Protein AF-A0A420RL93-F1 (afdb_monomer_lite)

Sequence (80 aa):
MATLPRDVEFRTVDGTTLRGLFFAPIGDEPRPCIIMTHGFSGLKEQFLPDFAERFRDAGYAVLIYDHRNWGSSDGLPRNE

Foldseek 3Di:
DQDFWDKDWDADPVGWIWIWTKRDAPDDDDFAEDEDEDDPPDAQVPCVVVVQVVVSVVGHIYIYIYDDLDDPTHHDDHPD

Structure (mmCIF, N/CA/C/O backbone):
data_AF-A0A420RL93-F1
#
_entry.id   AF-A0A420RL93-F1
#
loop_
_atom_site.group_PDB
_atom_site.id
_atom_site.type_symbol
_atom_site.label_atom_id
_atom_site.label_alt_id
_atom_site.label_comp_id
_atom_site.label_asym_id
_atom_site.label_entity_id
_atom_site.label_seq_id
_atom_site.pdbx_PDB_ins_code
_atom_site.Cartn_x
_atom_site.Cartn_y
_atom_site.Cartn_z
_atom_site.occupancy
_atom_site.B_iso_or_equiv
_atom_site.auth_seq_id
_atom_site.auth_comp_id
_atom_site.auth_asym_id
_atom_site.auth_atom_id
_atom_site.pdbx_PDB_model_num
ATOM 1 N N . MET A 1 1 ? 14.494 7.014 -17.167 1.00 47.56 1 MET A N 1
ATOM 2 C CA . MET A 1 1 ? 14.433 7.501 -15.773 1.00 47.56 1 MET A CA 1
ATOM 3 C C . MET A 1 1 ? 13.238 6.843 -15.120 1.00 47.56 1 MET A C 1
ATOM 5 O O . MET A 1 1 ? 12.195 6.808 -15.756 1.00 47.56 1 MET A O 1
ATOM 9 N N . ALA A 1 2 ? 13.398 6.269 -13.928 1.00 59.56 2 ALA A N 1
ATOM 10 C CA . ALA A 1 2 ? 12.278 5.679 -13.206 1.00 59.56 2 ALA A CA 1
ATOM 11 C C . ALA A 1 2 ? 11.289 6.784 -12.811 1.00 59.56 2 ALA A C 1
ATOM 13 O O . ALA A 1 2 ? 11.690 7.791 -12.228 1.00 59.56 2 ALA A O 1
ATOM 14 N N . THR A 1 3 ? 10.017 6.619 -13.163 1.00 74.38 3 THR A N 1
AT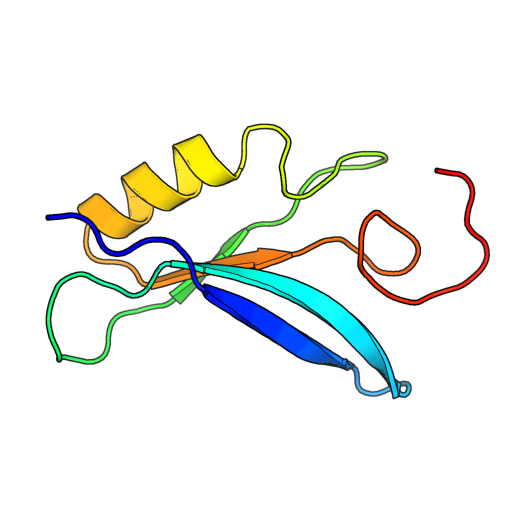OM 15 C CA . THR A 1 3 ? 8.955 7.531 -12.733 1.00 74.38 3 THR A CA 1
ATOM 16 C C . THR A 1 3 ? 8.745 7.364 -11.232 1.00 74.38 3 THR A C 1
ATOM 18 O O . THR A 1 3 ? 8.685 6.233 -10.737 1.00 74.38 3 THR A O 1
ATOM 21 N N . LEU A 1 4 ? 8.650 8.483 -10.511 1.00 88.12 4 LEU A N 1
ATOM 22 C CA . LEU A 1 4 ? 8.315 8.478 -9.089 1.00 88.12 4 LEU A CA 1
ATOM 23 C C . LEU A 1 4 ? 6.945 7.811 -8.875 1.00 88.12 4 LEU A C 1
ATOM 25 O O . LEU A 1 4 ? 6.063 7.953 -9.731 1.00 88.12 4 LEU A O 1
ATOM 29 N N . PRO A 1 5 ? 6.746 7.079 -7.765 1.00 95.31 5 PRO A N 1
ATOM 30 C CA . PRO A 1 5 ? 5.429 6.556 -7.439 1.00 95.31 5 PRO A CA 1
ATOM 31 C C . PRO A 1 5 ? 4.427 7.706 -7.296 1.00 95.31 5 PRO A C 1
ATOM 33 O O . PRO A 1 5 ? 4.773 8.789 -6.823 1.00 95.31 5 PRO A O 1
ATOM 36 N N . ARG A 1 6 ? 3.180 7.469 -7.711 1.00 96.56 6 ARG A N 1
ATOM 37 C CA . ARG A 1 6 ? 2.089 8.439 -7.543 1.00 96.56 6 ARG A CA 1
ATOM 38 C C . ARG A 1 6 ? 1.334 8.162 -6.251 1.00 96.56 6 ARG A C 1
ATOM 40 O O . ARG A 1 6 ? 1.023 7.003 -5.971 1.00 96.56 6 ARG A O 1
ATOM 47 N N . ASP A 1 7 ? 0.969 9.212 -5.530 1.00 98.00 7 ASP A N 1
ATOM 48 C CA . ASP A 1 7 ? -0.002 9.100 -4.447 1.00 98.00 7 ASP A CA 1
ATOM 49 C C . ASP A 1 7 ? -1.363 8.671 -4.996 1.00 98.00 7 ASP A C 1
ATOM 51 O O . ASP A 1 7 ? -1.795 9.097 -6.076 1.00 98.00 7 ASP A O 1
ATOM 55 N N . VAL A 1 8 ? -2.038 7.798 -4.255 1.00 98.25 8 VAL A N 1
ATOM 56 C CA . VAL A 1 8 ? -3.384 7.335 -4.583 1.00 98.25 8 VAL A CA 1
ATOM 57 C C . VAL A 1 8 ? -4.280 7.335 -3.362 1.00 98.25 8 VAL A C 1
ATOM 59 O O . VAL A 1 8 ? -3.853 7.003 -2.257 1.00 98.25 8 VAL A O 1
ATOM 62 N N . GLU A 1 9 ? -5.551 7.633 -3.601 1.00 98.44 9 GLU A N 1
ATOM 63 C CA . GLU A 1 9 ? -6.625 7.487 -2.629 1.00 98.44 9 GLU A CA 1
ATOM 64 C C . GLU A 1 9 ? -7.743 6.651 -3.247 1.00 98.44 9 GLU A C 1
ATOM 66 O O . GLU A 1 9 ? -8.079 6.812 -4.425 1.00 98.44 9 GLU A O 1
ATOM 71 N N . PHE A 1 10 ? -8.319 5.743 -2.467 1.00 98.12 10 PHE A N 1
ATOM 72 C CA . PHE A 1 10 ? -9.438 4.923 -2.915 1.00 98.12 10 PHE A CA 1
ATOM 73 C C . PHE A 1 10 ? -10.391 4.613 -1.767 1.00 98.12 10 PHE A C 1
ATOM 75 O O . PHE A 1 10 ? -9.990 4.425 -0.618 1.00 98.12 10 PHE A O 1
ATOM 82 N N . ARG A 1 11 ? -11.684 4.572 -2.090 1.00 98.31 11 ARG A N 1
ATOM 83 C CA . ARG A 1 11 ? -12.754 4.385 -1.113 1.00 98.31 11 ARG A CA 1
ATOM 84 C C . ARG A 1 11 ? -13.110 2.907 -0.983 1.00 98.31 11 ARG A C 1
ATOM 86 O O . ARG A 1 11 ? -13.351 2.238 -1.986 1.00 98.31 11 ARG A O 1
ATOM 93 N N . THR A 1 12 ? -13.166 2.408 0.246 1.00 97.75 12 THR A N 1
ATOM 94 C CA . THR A 1 12 ? -13.657 1.062 0.560 1.00 97.75 12 THR A CA 1
ATOM 95 C C . THR A 1 12 ? -15.184 1.007 0.510 1.00 97.75 12 THR A C 1
ATOM 97 O O . THR A 1 12 ? -15.867 2.031 0.470 1.00 97.75 12 THR A O 1
ATOM 100 N N . VAL A 1 13 ? -15.740 -0.208 0.543 1.00 97.69 13 VAL A N 1
ATOM 101 C CA . VAL A 1 13 ? -17.196 -0.439 0.507 1.00 97.69 13 VAL A CA 1
ATOM 102 C C . VAL A 1 13 ? -17.923 0.234 1.678 1.00 97.69 13 VAL A C 1
ATOM 104 O O . VAL A 1 13 ? -19.012 0.768 1.494 1.00 97.69 13 VAL A O 1
ATOM 107 N N . ASP A 1 14 ? -17.315 0.262 2.865 1.00 97.06 14 ASP A N 1
ATOM 108 C CA . ASP A 1 14 ? -17.846 0.937 4.060 1.00 97.06 14 ASP A CA 1
ATOM 109 C C . ASP A 1 14 ? -17.536 2.444 4.106 1.00 97.06 14 ASP A C 1
ATOM 111 O O . ASP A 1 14 ? -17.866 3.131 5.070 1.00 97.06 14 ASP A O 1
ATOM 115 N N . GLY A 1 15 ? -16.939 2.982 3.044 1.00 97.81 15 GLY A N 1
ATOM 116 C CA . GLY A 1 15 ? -16.750 4.409 2.850 1.00 97.81 15 GLY A CA 1
ATOM 117 C C . GLY A 1 15 ? -15.460 4.989 3.425 1.00 97.81 15 GLY A C 1
ATOM 118 O O . GLY A 1 15 ? -15.239 6.179 3.206 1.00 97.81 15 GLY A O 1
ATOM 119 N N . THR A 1 16 ? -14.622 4.194 4.096 1.00 98.25 16 THR A N 1
ATOM 120 C CA . THR A 1 16 ? -13.282 4.594 4.555 1.00 98.25 16 THR A CA 1
ATOM 121 C C . THR A 1 16 ? -12.361 4.869 3.362 1.00 98.25 16 THR A C 1
ATOM 123 O O . THR A 1 16 ? -12.313 4.089 2.411 1.00 98.25 16 THR A O 1
ATOM 126 N N . THR A 1 17 ? -11.605 5.965 3.397 1.00 98.69 17 THR A N 1
ATOM 127 C CA . THR A 1 17 ? -10.592 6.246 2.369 1.00 98.69 17 THR A CA 1
ATOM 128 C C . THR A 1 17 ? -9.264 5.632 2.779 1.00 98.69 17 THR A C 1
ATOM 130 O O . THR A 1 17 ? -8.758 5.917 3.863 1.00 98.69 17 THR A O 1
ATOM 133 N N . LEU A 1 18 ? -8.684 4.804 1.913 1.00 98.56 18 LEU A N 1
ATOM 134 C CA . LEU A 1 18 ? -7.322 4.306 2.074 1.00 98.56 18 LEU A CA 1
ATOM 135 C C . LEU A 1 18 ? -6.375 5.077 1.161 1.00 98.56 18 LEU A C 1
ATOM 137 O O . LEU A 1 18 ? -6.761 5.489 0.063 1.00 98.56 18 LEU A O 1
ATOM 141 N N . ARG A 1 19 ? -5.140 5.269 1.627 1.00 98.56 19 ARG A N 1
ATOM 142 C CA . ARG A 1 19 ? -4.106 6.040 0.936 1.00 98.56 19 ARG A CA 1
ATOM 143 C C . ARG A 1 19 ? -2.850 5.207 0.734 1.00 98.56 19 ARG A C 1
ATOM 145 O O . ARG A 1 19 ? -2.478 4.387 1.574 1.00 98.56 19 ARG A O 1
ATOM 152 N N . GLY A 1 20 ? -2.208 5.404 -0.410 1.00 98.25 20 GLY A N 1
ATOM 153 C CA . GLY A 1 20 ? -1.104 4.564 -0.841 1.00 98.25 20 GLY A CA 1
ATOM 154 C C . GLY A 1 20 ? -0.224 5.190 -1.909 1.00 98.25 20 GLY A C 1
ATOM 155 O O . GLY A 1 20 ? -0.444 6.320 -2.335 1.00 98.25 20 GLY A O 1
ATOM 156 N N . LEU A 1 21 ? 0.748 4.404 -2.360 1.00 98.31 21 LEU A N 1
ATOM 157 C CA . LEU A 1 21 ? 1.634 4.718 -3.471 1.00 98.31 21 LEU A CA 1
ATOM 158 C C . LEU A 1 21 ? 1.424 3.700 -4.589 1.00 98.31 21 LEU A C 1
ATOM 160 O O . LEU A 1 21 ? 1.415 2.488 -4.359 1.00 98.31 21 LEU A O 1
ATOM 164 N N . PHE A 1 22 ? 1.279 4.197 -5.813 1.00 97.94 22 PHE A N 1
ATOM 165 C CA . PHE A 1 22 ? 1.191 3.371 -7.007 1.00 97.94 22 PHE A CA 1
ATOM 166 C C . PHE A 1 22 ? 2.433 3.535 -7.877 1.00 97.94 22 PHE A C 1
ATOM 168 O O . PHE A 1 22 ? 2.741 4.617 -8.382 1.00 97.94 22 PHE A O 1
ATOM 175 N N . PHE A 1 23 ? 3.105 2.417 -8.100 1.00 97.19 23 PHE A N 1
ATOM 176 C CA . PHE A 1 23 ? 4.246 2.272 -8.980 1.00 97.19 23 PHE A CA 1
ATOM 177 C C . PHE A 1 23 ? 3.714 1.824 -10.339 1.00 97.19 23 PHE A C 1
ATOM 179 O O . PHE A 1 23 ? 3.309 0.672 -10.517 1.00 97.19 2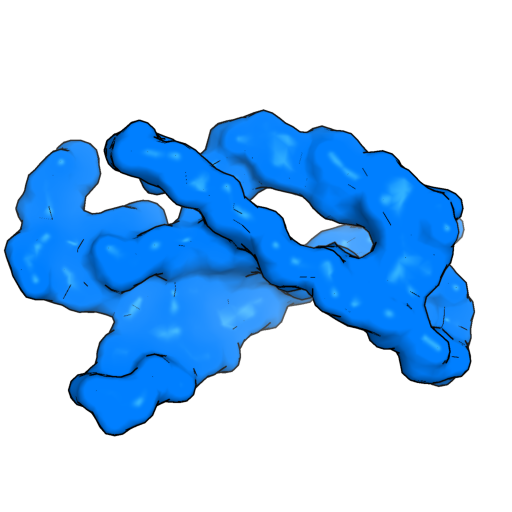3 PHE A O 1
ATOM 186 N N . ALA A 1 24 ? 3.670 2.759 -11.289 1.00 95.25 24 ALA A N 1
ATOM 187 C CA . ALA A 1 24 ? 3.286 2.444 -12.658 1.00 95.25 24 ALA A CA 1
ATOM 188 C C . ALA A 1 24 ? 4.298 1.463 -13.280 1.00 95.25 24 ALA A C 1
ATOM 190 O O . ALA A 1 24 ? 5.499 1.593 -13.017 1.00 95.25 24 ALA A O 1
ATOM 191 N N . PRO A 1 25 ? 3.835 0.496 -14.091 1.00 94.31 25 PRO A N 1
ATOM 192 C CA . PRO A 1 25 ? 4.735 -0.404 -14.792 1.00 94.31 25 PRO A CA 1
ATOM 193 C C . PRO A 1 25 ? 5.592 0.369 -15.800 1.00 94.31 25 PRO A C 1
ATOM 195 O O . PRO A 1 25 ? 5.256 1.478 -16.214 1.00 94.31 25 PRO A O 1
ATOM 198 N N . ILE A 1 26 ? 6.702 -0.234 -16.223 1.00 91.62 26 ILE A N 1
ATOM 199 C CA . ILE A 1 26 ? 7.533 0.330 -17.289 1.00 91.62 26 ILE A CA 1
ATOM 200 C C . ILE A 1 26 ? 6.866 0.059 -18.649 1.00 91.62 26 ILE A C 1
ATOM 202 O O . ILE A 1 26 ? 6.648 -1.097 -19.024 1.00 91.62 26 ILE A O 1
ATOM 206 N N . GLY A 1 27 ? 6.596 1.133 -19.395 1.00 89.38 27 GLY A N 1
ATOM 207 C CA . GLY A 1 27 ? 5.924 1.114 -20.700 1.00 89.38 27 GLY A CA 1
ATOM 208 C C . GLY A 1 27 ? 4.425 1.421 -20.616 1.00 89.38 27 GLY A C 1
ATOM 209 O O . GLY A 1 27 ? 3.873 1.559 -19.528 1.00 89.38 27 GLY A O 1
ATOM 210 N N . ASP A 1 28 ? 3.776 1.516 -21.778 1.00 87.12 28 ASP A N 1
ATOM 211 C CA . ASP A 1 28 ? 2.387 1.997 -21.893 1.00 87.12 28 ASP A CA 1
ATOM 212 C C . ASP A 1 28 ? 1.337 0.870 -21.941 1.00 87.12 28 ASP A C 1
ATOM 214 O O . ASP A 1 28 ? 0.133 1.122 -21.928 1.00 87.12 28 ASP A O 1
ATOM 218 N N . GLU A 1 29 ? 1.785 -0.386 -21.977 1.00 90.19 29 GLU A N 1
ATOM 219 C CA . GLU A 1 29 ? 0.908 -1.556 -22.039 1.00 90.19 29 GLU A CA 1
ATOM 220 C C . GLU A 1 29 ? 0.388 -1.962 -20.649 1.00 90.19 29 GLU A C 1
ATOM 222 O O . GLU A 1 29 ? 1.148 -1.929 -19.672 1.00 90.19 29 GLU A O 1
ATOM 227 N N . PRO A 1 30 ? -0.868 -2.436 -20.534 1.00 91.50 30 PRO A N 1
ATOM 228 C CA . PRO A 1 30 ? -1.388 -2.991 -19.290 1.00 91.50 30 PRO A CA 1
ATOM 229 C C . PRO A 1 30 ? -0.520 -4.140 -18.761 1.00 91.50 30 PRO A C 1
ATOM 231 O O . PRO A 1 30 ? -0.218 -5.103 -19.469 1.00 91.50 30 PRO A O 1
ATOM 234 N N . ARG A 1 31 ? -0.155 -4.066 -17.477 1.00 95.88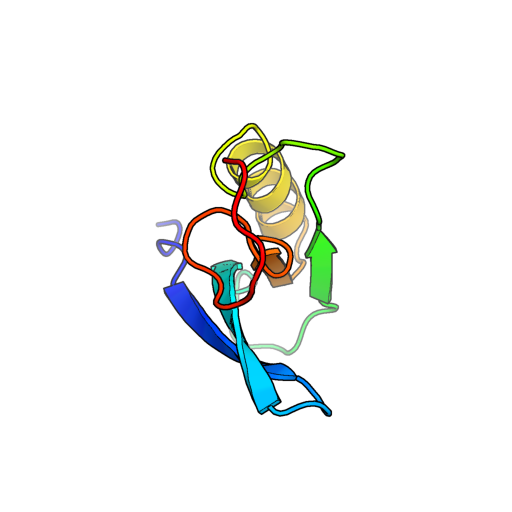 31 ARG A N 1
ATOM 235 C CA . ARG A 1 31 ? 0.598 -5.109 -16.767 1.00 95.88 31 ARG A CA 1
ATOM 236 C C . ARG A 1 31 ? -0.187 -5.633 -15.567 1.00 95.88 31 ARG A C 1
ATOM 238 O O . ARG A 1 31 ? -0.985 -4.885 -14.997 1.00 95.88 31 ARG A O 1
ATOM 245 N N . PRO A 1 32 ? 0.049 -6.887 -15.141 1.00 97.94 32 PRO A N 1
ATOM 246 C CA . PRO A 1 32 ? -0.481 -7.377 -13.876 1.00 97.94 32 PRO A CA 1
ATOM 247 C C . PRO A 1 32 ? -0.059 -6.466 -12.717 1.00 97.94 32 PRO A C 1
ATOM 249 O O . PRO A 1 32 ? 1.058 -5.942 -12.700 1.00 97.94 32 PRO A O 1
ATOM 252 N N . CYS A 1 33 ? -0.959 -6.287 -11.752 1.00 98.06 33 CYS A N 1
ATOM 253 C CA . CYS A 1 33 ? -0.726 -5.456 -10.577 1.00 98.06 33 CYS A CA 1
ATOM 254 C C . CYS A 1 33 ? -0.546 -6.328 -9.335 1.00 98.06 33 CYS A C 1
ATOM 256 O O . CYS A 1 33 ? -1.373 -7.199 -9.063 1.00 98.06 33 CYS A O 1
ATOM 258 N N . ILE A 1 34 ? 0.514 -6.067 -8.576 1.00 98.56 34 ILE A N 1
ATOM 259 C CA . ILE A 1 34 ? 0.741 -6.653 -7.258 1.00 98.56 34 ILE A CA 1
ATOM 260 C C . ILE A 1 34 ? 0.257 -5.652 -6.212 1.00 98.56 34 ILE A C 1
ATOM 262 O O . ILE A 1 34 ? 0.677 -4.497 -6.207 1.00 98.56 34 ILE A O 1
ATOM 266 N N . ILE A 1 35 ? -0.609 -6.098 -5.306 1.00 98.31 35 ILE A N 1
ATOM 267 C CA . ILE A 1 35 ? -1.000 -5.317 -4.132 1.00 98.31 35 ILE A CA 1
ATOM 268 C C . ILE A 1 35 ? -0.171 -5.824 -2.956 1.00 98.31 35 ILE A C 1
ATOM 270 O O . ILE A 1 35 ? -0.276 -6.993 -2.588 1.00 98.31 35 ILE A O 1
ATOM 274 N N . MET A 1 36 ? 0.664 -4.960 -2.385 1.00 97.62 36 MET A N 1
ATOM 275 C CA . MET A 1 36 ? 1.498 -5.280 -1.230 1.00 97.62 36 MET A CA 1
ATOM 276 C C . MET A 1 36 ? 0.992 -4.548 0.006 1.00 97.62 36 MET A C 1
ATOM 278 O O . MET A 1 36 ? 0.608 -3.381 -0.054 1.00 97.62 36 MET A O 1
ATOM 282 N N . THR A 1 37 ? 1.032 -5.234 1.141 1.00 95.19 37 THR A N 1
ATOM 283 C CA . THR A 1 37 ? 0.552 -4.708 2.419 1.00 95.19 37 THR A CA 1
ATOM 284 C C . THR A 1 37 ? 1.590 -4.912 3.499 1.00 95.19 37 THR A C 1
ATOM 286 O O . THR A 1 37 ? 2.248 -5.954 3.542 1.00 95.19 37 THR A O 1
ATOM 289 N N . HIS A 1 38 ? 1.688 -3.956 4.412 1.00 94.00 38 HIS A N 1
ATOM 290 C CA . HIS A 1 38 ? 2.493 -4.115 5.612 1.00 94.00 38 HIS A CA 1
ATOM 291 C C . HIS A 1 38 ? 1.811 -5.071 6.609 1.00 94.00 38 HIS A C 1
ATOM 293 O O . HIS A 1 38 ? 0.611 -5.360 6.519 1.00 94.00 38 HIS A O 1
ATOM 299 N N . GLY A 1 39 ? 2.597 -5.581 7.559 1.00 91.88 39 GLY A N 1
ATOM 300 C CA . GLY A 1 39 ? 2.101 -6.390 8.671 1.00 91.88 39 GLY A CA 1
ATOM 301 C C . GLY A 1 39 ? 1.431 -5.552 9.763 1.00 91.88 39 GLY A C 1
ATOM 302 O O . GLY A 1 39 ? 1.193 -4.352 9.605 1.00 91.88 39 GLY A O 1
ATOM 303 N N . PHE A 1 40 ? 1.143 -6.192 10.897 1.00 89.75 40 PHE A N 1
ATOM 304 C CA . PHE A 1 40 ? 0.646 -5.498 12.085 1.00 89.75 40 PHE A CA 1
ATOM 305 C C . PHE A 1 40 ? 1.594 -4.360 12.492 1.00 89.75 40 PHE A C 1
ATOM 307 O O . PHE A 1 40 ? 2.809 -4.530 12.423 1.00 89.75 40 PHE A O 1
ATOM 314 N N . SER A 1 41 ? 1.014 -3.216 12.865 1.00 87.56 41 SER A N 1
ATOM 315 C CA . SER A 1 41 ? 1.709 -1.974 13.241 1.00 87.56 41 SER A CA 1
ATOM 316 C C . SER A 1 41 ? 2.734 -1.428 12.243 1.00 87.56 41 SER A C 1
ATOM 318 O O . SER A 1 41 ? 3.596 -0.638 12.619 1.00 87.56 41 SER A O 1
ATOM 320 N N . GLY A 1 42 ? 2.679 -1.876 10.988 1.00 93.25 42 GLY A N 1
ATOM 321 C CA . GLY A 1 42 ? 3.514 -1.337 9.924 1.00 93.25 42 GLY A CA 1
ATOM 322 C C . GLY A 1 42 ? 2.914 -0.087 9.279 1.00 93.25 42 GLY A C 1
ATOM 323 O O . GLY A 1 42 ? 1.738 0.210 9.473 1.00 93.25 42 GLY A O 1
ATOM 324 N N . LEU A 1 43 ? 3.722 0.589 8.467 1.00 95.75 43 LEU A N 1
ATOM 325 C CA . LEU A 1 43 ? 3.324 1.652 7.542 1.00 95.75 43 LEU A CA 1
ATOM 326 C C . LEU A 1 43 ? 3.833 1.328 6.135 1.00 95.75 43 LEU A C 1
ATOM 328 O O . LEU A 1 43 ? 4.822 0.606 5.973 1.00 95.75 43 LEU A O 1
ATOM 332 N N . LYS A 1 44 ? 3.195 1.878 5.104 1.00 95.81 44 LYS A N 1
ATOM 333 C CA . LYS A 1 44 ? 3.578 1.658 3.703 1.00 95.81 44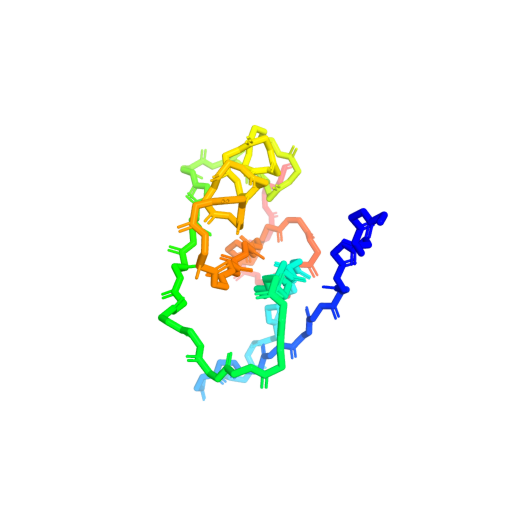 LYS A CA 1
ATOM 334 C C . LYS A 1 44 ? 4.992 2.137 3.378 1.00 95.81 44 LYS A C 1
ATOM 336 O O . LYS A 1 44 ? 5.591 1.620 2.447 1.00 95.81 44 LYS A O 1
ATOM 341 N N . GLU A 1 45 ? 5.548 3.083 4.129 1.00 95.81 45 GLU A N 1
ATOM 342 C CA . GLU A 1 45 ? 6.923 3.566 3.957 1.00 95.81 45 GLU A CA 1
ATOM 343 C C . GLU A 1 45 ? 7.970 2.562 4.466 1.00 95.81 45 GLU A C 1
ATOM 345 O O . GLU A 1 45 ? 9.146 2.656 4.120 1.00 95.81 45 GLU A O 1
ATOM 350 N N . GLN A 1 46 ? 7.571 1.590 5.291 1.00 95.31 46 GLN A N 1
ATOM 351 C CA . GLN A 1 46 ? 8.496 0.660 5.928 1.00 95.31 46 GLN A CA 1
ATOM 352 C C . GLN A 1 46 ? 8.767 -0.540 5.021 1.00 95.31 46 GLN A C 1
ATOM 354 O O . GLN A 1 46 ? 7.966 -1.471 4.934 1.00 95.31 46 GLN A O 1
ATOM 359 N N . PHE A 1 47 ? 9.933 -0.524 4.371 1.00 93.56 47 PHE A N 1
ATOM 360 C CA . PHE A 1 47 ? 10.484 -1.574 3.499 1.00 93.56 47 PHE A CA 1
ATOM 361 C C . PHE A 1 47 ? 9.701 -1.857 2.208 1.00 93.56 47 PHE A C 1
ATOM 363 O O . PHE A 1 47 ? 10.302 -2.286 1.226 1.00 93.56 47 PHE A O 1
ATOM 370 N N . LEU A 1 48 ? 8.387 -1.619 2.159 1.00 96.56 48 LEU A N 1
ATOM 371 C CA . LEU A 1 48 ? 7.577 -1.893 0.970 1.00 96.56 48 LEU A CA 1
ATOM 372 C C . LEU A 1 48 ? 8.046 -1.159 -0.297 1.00 96.56 48 LEU A C 1
ATOM 374 O O . LEU A 1 48 ? 8.005 -1.808 -1.343 1.00 96.56 48 LEU A O 1
ATOM 378 N N . PRO A 1 49 ? 8.506 0.112 -0.265 1.00 97.06 49 PRO A N 1
ATOM 379 C CA . PRO A 1 49 ? 8.971 0.789 -1.475 1.00 97.06 49 PRO A CA 1
ATOM 380 C C . PRO A 1 49 ? 10.131 0.045 -2.149 1.00 97.06 49 PRO A C 1
ATOM 382 O O . PRO A 1 49 ? 10.097 -0.157 -3.361 1.00 97.06 49 PRO A O 1
ATOM 385 N N . ASP A 1 50 ? 11.080 -0.482 -1.367 1.00 96.75 50 ASP A N 1
ATOM 386 C CA . ASP A 1 50 ? 12.236 -1.229 -1.881 1.00 96.75 50 ASP A CA 1
ATOM 387 C C . ASP A 1 50 ? 11.816 -2.501 -2.634 1.00 96.75 50 ASP A C 1
ATOM 389 O O . ASP A 1 50 ? 12.426 -2.888 -3.634 1.00 96.75 50 ASP A O 1
ATOM 393 N N . PHE A 1 51 ? 10.768 -3.184 -2.163 1.00 96.81 51 PHE A N 1
ATOM 394 C CA . PHE A 1 51 ? 10.220 -4.350 -2.855 1.00 96.81 51 PHE A CA 1
ATOM 395 C C . PHE A 1 51 ? 9.344 -3.953 -4.046 1.00 96.81 51 PHE A C 1
ATOM 397 O O . PHE A 1 51 ? 9.400 -4.611 -5.086 1.00 96.81 51 PHE A O 1
ATOM 404 N N . ALA A 1 52 ? 8.560 -2.880 -3.920 1.00 97.56 52 ALA A N 1
ATOM 405 C CA . ALA A 1 52 ? 7.708 -2.376 -4.988 1.00 97.56 52 ALA A CA 1
ATOM 406 C C . ALA A 1 52 ? 8.530 -1.963 -6.215 1.00 97.56 52 ALA A C 1
ATOM 408 O O . ALA A 1 52 ? 8.162 -2.302 -7.338 1.00 97.56 52 ALA A O 1
ATOM 409 N N . GLU A 1 53 ? 9.684 -1.324 -6.013 1.00 96.69 53 GLU A N 1
ATOM 410 C CA . GLU A 1 53 ? 10.617 -1.001 -7.094 1.00 96.69 53 GLU A CA 1
ATOM 411 C C . GLU A 1 53 ? 11.137 -2.257 -7.800 1.00 96.69 53 GLU A C 1
ATOM 413 O O . GLU A 1 53 ? 11.117 -2.318 -9.027 1.00 96.69 53 GLU A O 1
ATOM 418 N N . ARG A 1 54 ? 11.505 -3.307 -7.053 1.00 97.06 54 ARG A N 1
ATOM 419 C CA . ARG A 1 54 ? 11.972 -4.573 -7.647 1.00 97.06 54 ARG A CA 1
ATOM 420 C C . ARG A 1 54 ? 10.900 -5.249 -8.497 1.00 97.06 54 ARG A C 1
ATOM 422 O O . ARG A 1 54 ? 11.203 -5.765 -9.570 1.00 97.06 54 ARG A O 1
ATOM 429 N N . PHE A 1 55 ? 9.650 -5.255 -8.037 1.00 97.25 55 PHE A N 1
ATOM 430 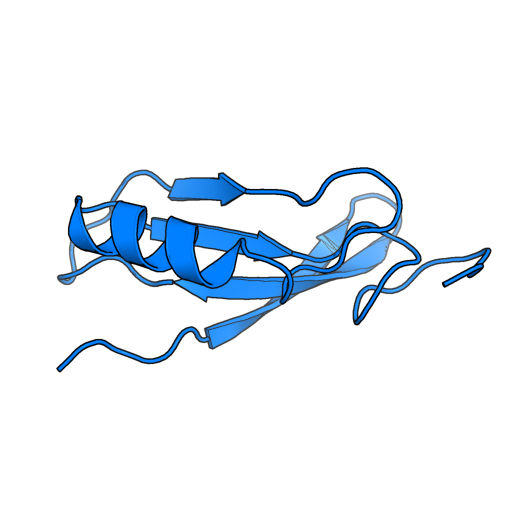C CA . PHE A 1 55 ? 8.541 -5.807 -8.817 1.00 97.25 55 PHE A CA 1
ATOM 431 C C . PHE A 1 55 ? 8.192 -4.932 -10.024 1.00 97.25 55 PHE A C 1
ATOM 433 O O . PHE A 1 55 ? 7.917 -5.465 -11.100 1.00 97.25 55 PHE A O 1
ATOM 440 N N . ARG A 1 56 ? 8.268 -3.604 -9.890 1.00 96.31 56 ARG A N 1
ATOM 441 C CA . ARG A 1 56 ? 8.115 -2.682 -11.020 1.00 96.31 56 ARG A CA 1
ATOM 442 C C . ARG A 1 56 ? 9.153 -2.952 -12.102 1.00 96.31 56 ARG A C 1
ATOM 444 O O . ARG A 1 56 ? 8.802 -3.083 -13.273 1.00 96.31 56 ARG A O 1
ATOM 451 N N . ASP A 1 57 ? 10.413 -3.088 -11.707 1.00 95.44 57 ASP A N 1
ATOM 452 C CA . ASP A 1 57 ? 11.525 -3.345 -12.621 1.00 95.44 57 ASP A CA 1
ATOM 453 C C . ASP A 1 57 ? 11.423 -4.743 -13.265 1.00 95.44 57 ASP A C 1
ATOM 455 O O . ASP A 1 57 ? 11.898 -4.953 -14.380 1.00 95.44 57 ASP A O 1
ATOM 459 N N . ALA A 1 58 ? 10.714 -5.679 -12.621 1.00 95.69 58 ALA A N 1
ATOM 460 C CA . ALA A 1 58 ? 10.336 -6.976 -13.186 1.00 95.69 58 ALA A CA 1
ATOM 461 C C . ALA A 1 58 ? 9.106 -6.929 -14.125 1.00 95.69 58 ALA A C 1
ATOM 463 O O . ALA A 1 58 ? 8.704 -7.965 -14.657 1.00 95.69 58 ALA A O 1
ATOM 464 N N . GLY A 1 59 ? 8.511 -5.752 -14.355 1.00 95.19 59 GLY A N 1
ATOM 465 C CA . GLY A 1 59 ? 7.429 -5.541 -15.321 1.00 95.19 59 GLY A CA 1
ATOM 466 C C . GLY A 1 59 ? 6.014 -5.534 -14.738 1.00 95.19 59 GLY A C 1
ATOM 467 O O . GLY A 1 59 ? 5.054 -5.638 -15.503 1.00 95.19 59 GLY A O 1
ATOM 468 N N . TYR A 1 60 ? 5.866 -5.412 -13.417 1.00 97.56 60 TYR A N 1
ATOM 469 C CA . TYR A 1 60 ? 4.565 -5.328 -12.749 1.00 97.56 60 TYR A CA 1
ATOM 470 C C . TYR A 1 60 ? 4.169 -3.880 -12.449 1.00 97.56 60 TYR A C 1
ATOM 472 O O . TYR A 1 60 ? 5.013 -3.010 -12.248 1.00 97.56 60 TYR A O 1
ATOM 480 N N . ALA A 1 61 ? 2.866 -3.619 -12.370 1.00 97.69 61 ALA A N 1
ATOM 481 C CA . ALA A 1 61 ? 2.383 -2.486 -11.588 1.00 97.69 61 ALA A CA 1
ATOM 482 C C . ALA A 1 61 ? 2.400 -2.879 -10.103 1.00 97.69 61 ALA A C 1
ATOM 484 O O . ALA A 1 61 ? 2.190 -4.051 -9.777 1.00 97.69 61 ALA A O 1
ATOM 485 N N . VAL A 1 62 ? 2.610 -1.926 -9.197 1.00 98.25 62 VAL A N 1
ATOM 486 C CA . VAL A 1 62 ? 2.553 -2.212 -7.755 1.00 98.25 62 VAL A CA 1
ATOM 487 C C . VAL A 1 62 ? 1.732 -1.160 -7.032 1.00 98.25 62 VAL A C 1
ATOM 489 O O . VAL A 1 62 ? 1.933 0.036 -7.224 1.00 98.25 62 VAL A O 1
ATOM 492 N N . LEU A 1 63 ? 0.816 -1.608 -6.180 1.00 98.50 63 LEU A N 1
ATOM 493 C CA . LEU A 1 63 ? 0.110 -0.773 -5.218 1.00 98.50 63 LEU A CA 1
ATOM 494 C C . LEU A 1 63 ? 0.569 -1.148 -3.813 1.00 98.50 63 LEU A C 1
ATOM 496 O O . LEU A 1 63 ? 0.457 -2.307 -3.417 1.00 98.50 63 LEU A O 1
ATOM 500 N N . ILE A 1 64 ? 1.017 -0.159 -3.050 1.00 98.56 64 ILE A N 1
ATOM 501 C CA . ILE A 1 64 ? 1.223 -0.279 -1.605 1.00 98.56 64 ILE A CA 1
ATOM 502 C C . ILE A 1 64 ? 0.307 0.723 -0.907 1.00 98.56 64 ILE A C 1
ATOM 504 O O . ILE A 1 64 ? 0.076 1.808 -1.439 1.00 98.56 64 ILE A O 1
ATOM 508 N N . TYR A 1 65 ? -0.247 0.383 0.251 1.00 98.38 65 TYR A N 1
ATOM 509 C CA . TYR A 1 65 ? -1.170 1.264 0.972 1.00 98.38 65 TYR A CA 1
ATOM 510 C C . TYR A 1 65 ? -1.092 1.033 2.482 1.00 98.38 65 TYR A C 1
ATOM 512 O O . TYR A 1 65 ? -0.650 -0.032 2.920 1.00 98.38 65 TYR A O 1
ATOM 520 N N . ASP A 1 66 ? -1.527 2.024 3.262 1.00 97.62 66 ASP A N 1
ATO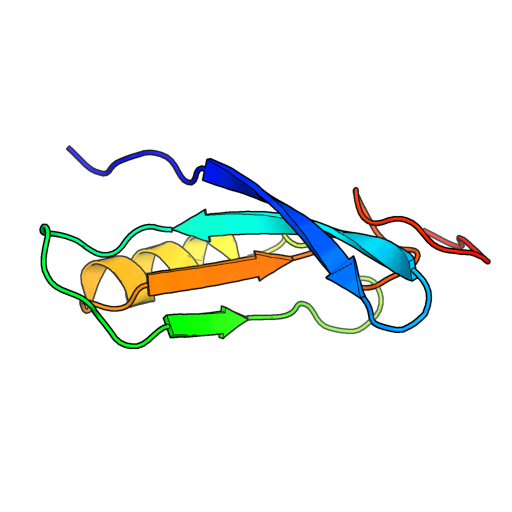M 521 C CA . ASP A 1 66 ? -1.686 1.860 4.708 1.00 97.62 66 ASP A CA 1
ATOM 522 C C . ASP A 1 66 ? -3.020 1.193 5.022 1.00 97.62 66 ASP A C 1
ATOM 524 O O . ASP A 1 66 ? -4.068 1.619 4.522 1.00 97.62 66 ASP A O 1
ATOM 528 N N . HIS A 1 67 ? -3.022 0.186 5.895 1.00 95.62 67 HIS A N 1
ATOM 529 C CA . HIS A 1 67 ? -4.274 -0.384 6.394 1.00 95.62 67 HIS A CA 1
ATOM 530 C C . HIS A 1 67 ? -5.172 0.699 6.999 1.00 95.62 67 HIS A C 1
ATOM 532 O O . HIS A 1 67 ? -4.712 1.744 7.458 1.00 95.62 67 HIS A O 1
ATOM 538 N N . ARG A 1 68 ? -6.483 0.435 7.032 1.00 95.81 68 ARG A N 1
ATOM 539 C CA . ARG A 1 68 ? -7.423 1.306 7.750 1.00 95.81 68 ARG A CA 1
ATOM 540 C C . ARG A 1 68 ? -6.911 1.588 9.158 1.00 95.81 68 ARG A C 1
ATOM 542 O O . ARG A 1 68 ? -6.393 0.682 9.810 1.00 95.81 68 ARG A O 1
ATOM 549 N N . ASN A 1 69 ? -7.111 2.819 9.613 1.00 95.25 69 ASN A N 1
ATOM 550 C CA . ASN A 1 69 ? -6.702 3.294 10.931 1.00 95.25 69 ASN A CA 1
ATOM 551 C C . ASN A 1 69 ? -5.181 3.473 11.129 1.00 95.25 69 ASN A C 1
ATOM 553 O O . ASN A 1 69 ? -4.788 3.796 12.249 1.00 95.25 69 ASN A O 1
ATOM 557 N N . TRP A 1 70 ? -4.362 3.270 10.091 1.00 95.56 70 TRP A N 1
ATOM 558 C CA . TRP A 1 70 ? -2.906 3.436 10.128 1.00 95.56 70 TRP A CA 1
ATOM 559 C C . TRP A 1 70 ? -2.427 4.472 9.107 1.00 95.56 70 TRP A C 1
ATOM 561 O O . TRP A 1 70 ? -3.061 4.685 8.068 1.00 95.56 70 TRP A O 1
ATOM 571 N N . GLY A 1 71 ? -1.285 5.092 9.403 1.00 95.00 71 GLY A N 1
ATOM 572 C CA . GLY A 1 71 ? -0.557 5.991 8.517 1.00 95.00 71 GLY A CA 1
ATOM 573 C C . GLY A 1 71 ? -1.429 7.100 7.944 1.00 95.00 71 GLY A C 1
ATOM 574 O O . GLY A 1 71 ? -2.093 7.835 8.672 1.00 95.00 71 GLY A O 1
ATOM 575 N N . SER A 1 72 ? -1.442 7.231 6.621 1.00 96.62 72 SER A N 1
ATOM 576 C CA . SER A 1 72 ? -2.263 8.238 5.950 1.00 96.62 72 SER A CA 1
ATOM 577 C C . SER A 1 72 ? -3.684 7.767 5.631 1.00 96.62 72 SER A C 1
ATOM 579 O O . SER A 1 72 ? -4.486 8.575 5.170 1.00 96.62 72 SER A O 1
ATOM 581 N N . SER A 1 73 ? -4.049 6.508 5.877 1.00 97.56 73 SER A N 1
ATOM 582 C CA . SER A 1 73 ? -5.411 6.007 5.643 1.00 97.56 73 SER A CA 1
ATOM 583 C C . SER A 1 73 ? -6.388 6.446 6.733 1.00 97.56 73 SER A C 1
ATOM 585 O O . SER A 1 73 ? -6.027 6.562 7.902 1.00 97.56 73 SER A O 1
ATOM 587 N N . ASP A 1 74 ? -7.657 6.652 6.379 1.00 98.06 74 ASP A N 1
ATOM 588 C CA . ASP A 1 74 ? -8.719 6.965 7.342 1.00 98.06 74 ASP A CA 1
ATOM 589 C C . ASP A 1 74 ? -9.058 5.748 8.231 1.00 98.06 74 ASP A C 1
ATOM 591 O O . ASP A 1 74 ? -8.696 4.605 7.939 1.00 98.06 74 ASP A O 1
ATOM 595 N N . GLY A 1 75 ? -9.792 5.993 9.323 1.00 95.88 75 GLY A N 1
ATOM 596 C CA . GLY A 1 75 ? -10.345 4.955 10.203 1.00 95.88 75 GLY A CA 1
ATOM 597 C C . GLY A 1 75 ? -10.165 5.236 11.698 1.00 95.88 75 GLY A C 1
ATOM 598 O O . GLY A 1 75 ? -9.311 6.033 12.092 1.00 95.88 75 GLY A O 1
ATOM 599 N N . LEU A 1 76 ? -10.990 4.581 12.525 1.00 94.88 76 LEU A N 1
ATOM 600 C CA . LEU A 1 76 ? -10.975 4.636 13.995 1.00 94.88 76 LEU A CA 1
ATOM 601 C C . LEU A 1 76 ? -11.237 3.240 14.594 1.00 94.88 76 LEU A C 1
ATOM 603 O O . LEU A 1 76 ? -11.966 2.455 13.979 1.00 94.88 76 LEU A O 1
ATOM 607 N N . PRO A 1 77 ? -10.666 2.902 15.770 1.00 93.25 77 PRO A N 1
ATOM 608 C CA . PRO A 1 77 ? -9.740 3.708 16.580 1.00 93.25 77 PRO A CA 1
ATOM 609 C C . PRO A 1 77 ? -8.337 3.792 15.962 1.00 93.25 77 PRO A C 1
ATOM 611 O O . PRO A 1 77 ? -7.923 2.855 15.282 1.00 93.25 77 PRO A O 1
ATOM 614 N N . ARG A 1 78 ? -7.602 4.879 16.230 1.00 89.94 78 ARG A N 1
ATOM 615 C CA . ARG A 1 78 ? -6.169 4.982 15.911 1.00 89.94 78 ARG A CA 1
ATOM 616 C C . ARG A 1 78 ? -5.360 4.767 17.184 1.00 89.94 78 ARG A C 1
ATOM 618 O O . ARG A 1 78 ? -5.607 5.452 18.171 1.00 89.94 78 ARG A O 1
ATOM 625 N N . ASN A 1 79 ? -4.434 3.819 17.142 1.00 69.44 79 ASN A N 1
ATOM 626 C CA . ASN A 1 79 ? -3.453 3.539 18.194 1.00 69.44 79 ASN A CA 1
ATOM 627 C C . ASN A 1 79 ? -2.070 3.397 17.538 1.00 69.44 79 ASN A C 1
ATOM 629 O O . ASN A 1 79 ? -1.391 2.394 17.751 1.00 69.44 79 ASN A O 1
ATOM 633 N N . GLU A 1 80 ? -1.755 4.332 16.639 1.00 67.31 80 GLU A N 1
ATOM 634 C CA . GLU A 1 80 ? -0.495 4.367 15.884 1.00 67.31 80 GLU A CA 1
ATOM 635 C C . GLU A 1 80 ? 0.720 4.556 16.791 1.00 67.31 80 GLU A C 1
ATOM 637 O O . GLU A 1 80 ? 0.618 5.352 17.755 1.00 67.31 80 GLU A O 1
#

Radius of gyration: 13.17 Å; chains: 1; bounding box: 32×16×40 Å

Organism: Gibberella intermedia (NCBI:txid948311)

pLDDT: mean 93.84, std 8.59, range [47.56, 98.69]

InterPro domains:
  IPR029058 Alpha/Beta hydrolase fold [G3DSA:3.40.50.1820] (7-79)
  IPR029058 Alpha/Beta hydrolase fold [SSF53474] (5-78)
  IPR050261 FrsA esterase [PTHR22946] (7-79)

Secondary structure (DSSP, 8-state):
-PPPPEEEEEE-TTSPEEEEEEEPPSSSS---EEEEE--TT--TTSSHHHHHHHHHHTT-EEEEEPPTTSTTS--SS---